Protein AF-A0A857JCC9-F1 (afdb_monomer_lite)

Organism: NCBI:txid2697032

Structure (mmCIF, N/CA/C/O backbone):
data_AF-A0A857JCC9-F1
#
_entry.id   AF-A0A857JCC9-F1
#
loop_
_atom_site.group_PDB
_atom_site.id
_atom_site.type_symbol
_atom_site.label_atom_id
_atom_site.label_alt_id
_atom_site.label_comp_id
_atom_site.label_asym_id
_atom_site.label_entity_id
_atom_site.label_seq_id
_atom_site.pdbx_PDB_ins_code
_atom_site.Cartn_x
_atom_site.Cartn_y
_atom_site.Cartn_z
_atom_site.occupancy
_atom_site.B_iso_or_equiv
_atom_site.auth_seq_id
_atom_site.auth_comp_id
_atom_site.auth_asym_id
_atom_site.auth_atom_id
_atom_site.pdbx_PDB_model_num
ATOM 1 N N . MET A 1 1 ? 14.718 -9.858 -27.134 1.00 52.06 1 MET A N 1
ATOM 2 C CA . MET A 1 1 ? 13.371 -10.388 -26.798 1.00 52.06 1 MET A CA 1
ATOM 3 C C . MET A 1 1 ? 13.008 -10.223 -25.310 1.00 52.06 1 MET A C 1
ATOM 5 O O . MET A 1 1 ? 11.830 -10.203 -24.987 1.00 52.06 1 MET A O 1
ATOM 9 N N . THR A 1 2 ? 13.981 -10.050 -24.405 1.00 58.91 2 THR A N 1
ATOM 10 C CA . THR A 1 2 ? 13.786 -9.895 -22.947 1.00 58.91 2 THR A CA 1
ATOM 11 C C . THR A 1 2 ? 13.348 -8.494 -22.491 1.00 58.91 2 THR A C 1
ATOM 13 O O . THR A 1 2 ? 12.633 -8.381 -21.498 1.00 58.91 2 THR A O 1
ATOM 16 N N . GLU A 1 3 ? 13.711 -7.430 -23.214 1.00 59.69 3 GLU A N 1
ATOM 17 C CA . GLU A 1 3 ? 13.376 -6.041 -22.839 1.00 59.69 3 GLU A CA 1
ATOM 18 C C . GLU A 1 3 ? 11.872 -5.741 -22.926 1.00 59.69 3 GLU A C 1
ATOM 20 O O . GLU A 1 3 ? 11.297 -5.197 -21.984 1.00 59.69 3 GLU A O 1
ATOM 25 N N . ASN A 1 4 ? 11.207 -6.203 -23.992 1.00 67.50 4 ASN A N 1
ATOM 26 C CA . ASN A 1 4 ? 9.754 -6.064 -24.143 1.00 67.50 4 ASN A CA 1
ATOM 27 C C . ASN A 1 4 ? 8.987 -6.822 -23.050 1.00 67.50 4 ASN A C 1
ATOM 29 O O . ASN A 1 4 ? 7.970 -6.342 -22.559 1.00 67.50 4 ASN A O 1
ATOM 33 N N . PHE A 1 5 ? 9.483 -7.987 -22.622 1.00 74.81 5 PHE A N 1
ATOM 34 C CA . PHE A 1 5 ? 8.860 -8.758 -21.545 1.00 74.81 5 PHE A CA 1
ATOM 35 C C . PHE A 1 5 ? 8.968 -8.044 -20.190 1.00 74.81 5 PHE A C 1
ATOM 37 O O . PHE A 1 5 ? 7.990 -7.972 -19.443 1.00 74.81 5 PHE A O 1
ATOM 44 N N . TYR A 1 6 ? 10.137 -7.479 -19.878 1.00 74.69 6 TYR A N 1
ATOM 45 C CA . TYR A 1 6 ? 10.358 -6.765 -18.623 1.00 74.69 6 TYR A CA 1
ATOM 46 C C . TYR A 1 6 ? 9.525 -5.480 -18.528 1.00 74.69 6 TYR A C 1
ATOM 48 O O . TYR A 1 6 ? 8.841 -5.270 -17.525 1.00 74.69 6 TYR A O 1
ATOM 56 N N . ALA A 1 7 ? 9.515 -4.665 -19.587 1.00 75.25 7 ALA A N 1
ATOM 57 C CA . ALA A 1 7 ? 8.710 -3.446 -19.644 1.00 75.25 7 ALA A CA 1
ATOM 58 C C . ALA A 1 7 ? 7.205 -3.748 -19.517 1.00 75.25 7 ALA A C 1
ATOM 60 O O . ALA A 1 7 ? 6.511 -3.106 -18.727 1.00 75.25 7 ALA A O 1
ATOM 61 N N . ASN A 1 8 ? 6.716 -4.784 -20.209 1.00 80.38 8 ASN A N 1
ATOM 62 C CA . ASN A 1 8 ? 5.323 -5.227 -20.101 1.00 80.38 8 ASN A CA 1
ATOM 63 C C . ASN A 1 8 ? 4.976 -5.726 -18.688 1.00 80.38 8 ASN A C 1
ATOM 65 O O . ASN A 1 8 ? 3.907 -5.408 -18.166 1.00 80.38 8 ASN A O 1
ATOM 69 N N . THR A 1 9 ? 5.886 -6.459 -18.040 1.00 81.69 9 THR A N 1
ATOM 70 C CA . THR A 1 9 ? 5.697 -6.936 -16.660 1.00 81.69 9 THR A CA 1
ATOM 71 C C . THR A 1 9 ? 5.622 -5.768 -15.676 1.00 81.69 9 THR A C 1
ATOM 73 O O . THR A 1 9 ? 4.710 -5.717 -14.853 1.00 81.69 9 THR A O 1
ATOM 76 N N . MET A 1 10 ? 6.528 -4.793 -15.789 1.00 80.50 10 MET A N 1
ATOM 77 C CA . MET A 1 10 ? 6.525 -3.592 -14.945 1.00 80.50 10 MET A CA 1
ATOM 78 C C . MET A 1 10 ? 5.276 -2.741 -15.138 1.00 80.50 10 MET A C 1
ATOM 80 O O . MET A 1 10 ? 4.698 -2.280 -14.158 1.00 80.50 10 MET A O 1
ATOM 84 N N . ALA A 1 11 ? 4.817 -2.570 -16.378 1.00 82.19 11 ALA A N 1
ATOM 85 C CA . ALA A 1 11 ? 3.565 -1.877 -16.654 1.00 82.19 11 ALA A CA 1
ATOM 86 C C . ALA A 1 11 ? 2.366 -2.597 -16.004 1.00 82.19 11 ALA A C 1
ATOM 88 O O . ALA A 1 11 ? 1.492 -1.951 -15.423 1.00 82.19 11 ALA A O 1
ATOM 89 N N . GLY A 1 12 ? 2.341 -3.935 -16.041 1.00 84.50 12 GLY A N 1
ATOM 90 C CA . GLY A 1 12 ? 1.328 -4.741 -15.354 1.00 84.50 12 GLY A CA 1
ATOM 91 C C . GLY A 1 12 ? 1.368 -4.590 -13.829 1.00 84.50 12 GLY A C 1
ATOM 92 O O . GLY A 1 12 ? 0.335 -4.385 -13.185 1.00 84.50 12 GLY A O 1
ATOM 93 N N . TRP A 1 13 ? 2.560 -4.626 -13.237 1.00 87.56 13 TRP A N 1
ATOM 94 C CA . TRP A 1 13 ? 2.745 -4.417 -11.799 1.00 87.56 13 TRP A CA 1
ATOM 95 C C . TRP A 1 13 ? 2.420 -2.980 -11.377 1.00 87.56 13 TRP A C 1
ATOM 97 O O . TRP A 1 13 ? 1.874 -2.785 -10.297 1.00 87.56 13 TRP A O 1
ATOM 107 N N . ALA A 1 14 ? 2.661 -1.978 -12.227 1.00 86.75 14 ALA A N 1
ATOM 108 C CA . ALA A 1 14 ? 2.332 -0.581 -11.937 1.00 86.75 14 ALA A CA 1
ATOM 109 C C . ALA A 1 14 ? 0.814 -0.357 -11.870 1.00 86.75 14 ALA A C 1
ATOM 111 O O . ALA A 1 14 ? 0.328 0.292 -10.942 1.00 86.75 14 ALA A O 1
ATOM 112 N N . LYS A 1 15 ? 0.053 -0.970 -12.789 1.00 88.44 15 LYS A N 1
ATOM 113 C CA . LYS A 1 15 ? -1.420 -1.004 -12.719 1.00 88.44 15 LYS A CA 1
ATOM 114 C C . LYS A 1 15 ? -1.909 -1.707 -11.452 1.00 88.44 15 LYS A C 1
ATOM 116 O O . LYS A 1 15 ? -2.829 -1.234 -10.791 1.00 88.44 15 LYS A O 1
ATOM 121 N N . SER A 1 16 ? -1.265 -2.814 -11.086 1.00 89.44 16 SER A N 1
ATOM 122 C CA . SER A 1 16 ? -1.586 -3.550 -9.856 1.00 89.44 16 SER A CA 1
ATOM 123 C C . SER A 1 16 ? -1.296 -2.712 -8.605 1.00 89.44 16 SER A C 1
ATOM 125 O O . SER A 1 16 ? -2.098 -2.698 -7.675 1.00 89.44 16 SER A O 1
ATOM 127 N N . ALA A 1 17 ? -0.201 -1.949 -8.604 1.00 90.44 17 ALA A N 1
ATOM 128 C CA . ALA A 1 17 ? 0.133 -1.014 -7.536 1.00 90.44 17 ALA A CA 1
ATOM 129 C C . ALA A 1 17 ? -0.892 0.125 -7.420 1.00 90.44 17 ALA A C 1
ATOM 131 O O . ALA A 1 17 ? -1.270 0.504 -6.314 1.00 90.44 17 ALA A O 1
ATOM 132 N N . GLU A 1 18 ? -1.413 0.626 -8.545 1.00 91.19 18 GLU A N 1
ATOM 133 C CA . GLU A 1 18 ? -2.504 1.609 -8.546 1.00 91.19 18 GLU A CA 1
ATOM 134 C C . GLU A 1 18 ? -3.775 1.062 -7.897 1.00 91.19 18 GLU A C 1
ATOM 136 O O . GLU A 1 18 ? -4.362 1.706 -7.025 1.00 91.19 18 GLU A O 1
ATOM 141 N N . ALA A 1 19 ? -4.180 -0.148 -8.288 1.00 91.38 19 ALA A N 1
ATOM 142 C CA . ALA A 1 19 ? -5.324 -0.821 -7.690 1.00 91.38 19 ALA A CA 1
ATOM 143 C C . ALA A 1 19 ? -5.108 -1.055 -6.186 1.00 91.38 19 ALA A C 1
ATOM 145 O O . ALA A 1 19 ? -6.010 -0.792 -5.391 1.00 91.38 19 ALA A O 1
ATOM 146 N N . CYS A 1 20 ? -3.898 -1.463 -5.787 1.00 91.56 20 CYS A N 1
ATOM 147 C CA . CYS A 1 20 ? -3.529 -1.647 -4.387 1.00 91.56 20 CYS A CA 1
ATOM 148 C C . CYS A 1 20 ? -3.637 -0.341 -3.591 1.00 91.56 20 CYS A C 1
ATOM 150 O O . CYS A 1 20 ? -4.204 -0.346 -2.506 1.00 91.56 20 CYS A O 1
ATOM 152 N N . ALA A 1 21 ? -3.162 0.790 -4.125 1.00 91.25 21 ALA A N 1
ATOM 153 C CA . ALA A 1 21 ? -3.272 2.088 -3.455 1.00 91.25 21 ALA A CA 1
ATOM 154 C C . ALA A 1 21 ? -4.734 2.520 -3.255 1.00 91.25 21 ALA A C 1
ATOM 156 O O . ALA A 1 21 ? -5.105 2.966 -2.167 1.00 91.25 21 ALA A O 1
ATOM 157 N N . LYS A 1 22 ? -5.583 2.346 -4.280 1.00 92.38 22 LYS A N 1
ATOM 158 C CA . LYS A 1 22 ? -7.021 2.661 -4.198 1.00 92.38 22 LYS A CA 1
ATOM 159 C C . LYS A 1 22 ? -7.718 1.795 -3.150 1.00 92.38 22 LYS A C 1
ATOM 161 O O . LYS A 1 22 ? -8.452 2.313 -2.312 1.00 92.38 22 LYS A O 1
ATOM 166 N N . LEU A 1 23 ? -7.447 0.491 -3.171 1.00 91.94 23 LEU A N 1
ATOM 167 C CA . LEU A 1 23 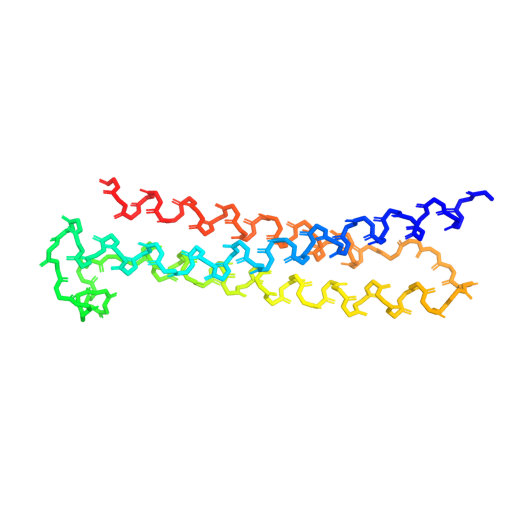? -8.012 -0.465 -2.225 1.00 91.94 23 LEU A CA 1
ATOM 168 C C . LEU A 1 23 ? -7.526 -0.200 -0.792 1.00 91.94 23 LEU A C 1
ATOM 170 O O . LEU A 1 23 ? -8.341 -0.164 0.123 1.00 91.94 23 LEU A O 1
ATOM 174 N N . ALA A 1 24 ? -6.228 0.041 -0.594 1.00 90.88 24 ALA A N 1
ATOM 175 C CA . ALA A 1 24 ? -5.653 0.362 0.710 1.00 90.88 24 ALA A CA 1
ATOM 176 C C . ALA A 1 24 ? -6.251 1.652 1.286 1.00 90.88 24 ALA A C 1
ATOM 178 O O . ALA A 1 24 ? -6.639 1.679 2.451 1.00 90.88 24 ALA A O 1
ATOM 179 N N . THR A 1 25 ? -6.412 2.688 0.456 1.00 91.56 25 THR A N 1
ATOM 180 C CA . THR A 1 25 ? -7.064 3.949 0.850 1.00 91.56 25 THR A CA 1
ATOM 181 C C . THR A 1 25 ? -8.509 3.719 1.285 1.00 91.56 25 THR A C 1
ATOM 183 O O . THR A 1 25 ? -8.928 4.221 2.324 1.00 91.56 25 THR A O 1
ATOM 186 N N . ALA A 1 26 ? -9.271 2.920 0.534 1.00 90.00 26 ALA A N 1
ATOM 187 C CA . ALA A 1 26 ? -10.633 2.562 0.923 1.00 90.00 26 ALA A CA 1
ATOM 188 C C . ALA A 1 26 ? -10.660 1.749 2.233 1.00 90.00 26 ALA A C 1
ATOM 190 O O . ALA A 1 26 ? -11.484 2.000 3.113 1.00 90.00 26 ALA A O 1
ATOM 191 N N . ALA A 1 27 ? -9.719 0.818 2.402 1.00 89.12 27 ALA A N 1
ATOM 192 C CA . ALA A 1 27 ? -9.613 -0.033 3.583 1.00 89.12 27 ALA A CA 1
ATOM 193 C C . ALA A 1 27 ? -9.254 0.742 4.863 1.00 89.12 27 ALA A C 1
ATOM 195 O O . ALA A 1 27 ? -9.597 0.289 5.954 1.00 89.12 27 ALA A O 1
ATOM 196 N N . MET A 1 28 ? -8.637 1.927 4.766 1.00 88.00 28 MET A N 1
ATOM 197 C CA . MET A 1 28 ? -8.349 2.768 5.938 1.00 88.00 28 MET A CA 1
ATOM 198 C C . MET A 1 28 ? -9.609 3.169 6.715 1.00 88.00 28 MET A C 1
ATOM 200 O O . MET A 1 28 ? -9.536 3.400 7.924 1.00 88.00 28 MET A O 1
ATOM 204 N N . PHE A 1 29 ? -10.768 3.214 6.055 1.00 85.69 29 PHE A N 1
ATOM 205 C CA . PHE A 1 29 ? -12.034 3.540 6.705 1.00 85.69 29 PHE A CA 1
ATOM 206 C C . PHE A 1 29 ? -12.649 2.356 7.464 1.00 85.69 29 PHE A C 1
ATOM 208 O O . PHE A 1 29 ? -13.452 2.578 8.368 1.00 85.69 29 PHE A O 1
ATOM 215 N N . LEU A 1 30 ? -12.261 1.109 7.167 1.00 84.75 30 LEU A N 1
ATOM 216 C CA . LEU A 1 30 ? -12.836 -0.089 7.799 1.00 84.75 30 LEU A CA 1
ATOM 217 C C . LEU A 1 30 ? -12.695 -0.087 9.335 1.00 84.75 30 LEU A C 1
ATOM 219 O O . LEU A 1 30 ? -13.708 -0.278 10.010 1.00 84.75 30 LEU A O 1
ATOM 223 N N . PRO A 1 31 ? -11.509 0.194 9.922 1.00 81.94 31 PRO A N 1
ATOM 224 C CA . PRO A 1 31 ? -11.365 0.418 11.362 1.00 81.94 31 PRO A CA 1
ATOM 225 C C . PRO A 1 31 ? -12.361 1.420 11.949 1.00 81.94 31 PRO A C 1
ATOM 227 O O . PRO A 1 31 ? -12.921 1.180 13.017 1.00 81.94 31 PRO A O 1
ATOM 230 N N . VAL A 1 32 ? -12.585 2.538 11.254 1.00 81.94 32 VAL A N 1
ATOM 231 C CA . VAL A 1 32 ? -13.452 3.626 11.721 1.00 81.94 32 VAL A CA 1
ATOM 232 C C . VAL A 1 32 ? -14.910 3.181 11.746 1.00 81.94 32 VAL A C 1
ATOM 234 O O . VAL A 1 32 ? -15.572 3.334 12.773 1.00 81.94 32 VAL A O 1
ATOM 237 N N . PHE A 1 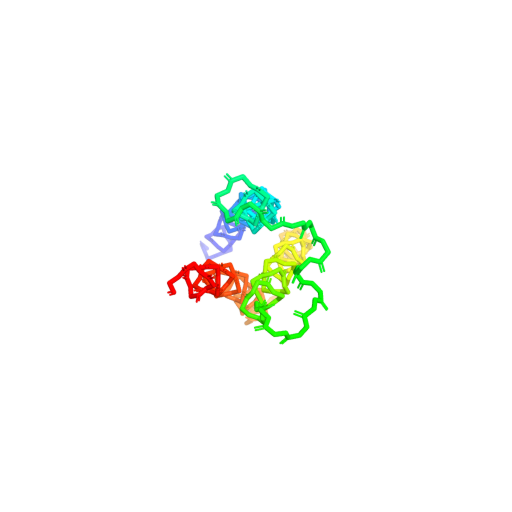33 ? -15.379 2.589 10.646 1.00 83.00 33 PHE A N 1
ATOM 238 C CA . PHE A 1 33 ? -16.728 2.033 10.541 1.00 83.00 33 PHE A CA 1
ATOM 239 C C . PHE A 1 33 ? -16.971 0.957 11.600 1.00 83.00 33 PHE A C 1
ATOM 241 O O . PHE A 1 33 ? -17.966 1.013 12.317 1.00 83.00 33 PHE A O 1
ATOM 248 N N . TYR A 1 34 ? -16.030 0.025 11.779 1.00 82.94 34 TYR A N 1
ATOM 249 C CA . TYR A 1 34 ? -16.154 -1.010 12.804 1.00 82.94 34 TYR A CA 1
ATOM 250 C C . TYR A 1 34 ? -16.266 -0.414 14.214 1.00 82.94 34 TYR A C 1
ATOM 252 O O . TYR A 1 34 ? -17.129 -0.807 14.998 1.00 82.94 34 TYR A O 1
ATOM 260 N N . MET A 1 35 ? -15.416 0.562 14.546 1.00 78.94 35 MET A N 1
ATOM 261 C CA . MET A 1 35 ? -15.418 1.151 15.884 1.00 78.94 35 MET A CA 1
ATOM 262 C C . MET A 1 35 ? -16.721 1.885 16.201 1.00 78.94 35 MET A C 1
ATOM 264 O O . MET A 1 35 ? -17.292 1.670 17.274 1.00 78.94 35 MET A O 1
ATOM 268 N N . LYS A 1 36 ? -17.189 2.705 15.258 1.00 79.25 36 LYS A N 1
ATOM 269 C CA . LYS A 1 36 ? -18.368 3.550 15.429 1.00 79.25 36 LYS A CA 1
ATOM 270 C C . LYS A 1 36 ? -19.671 2.756 15.342 1.00 79.25 36 LYS A C 1
ATOM 272 O O . LYS A 1 36 ? -20.498 2.863 16.242 1.00 79.25 36 LYS A O 1
ATOM 277 N N . ASP A 1 37 ? -19.840 1.973 14.281 1.00 79.69 37 ASP A N 1
ATOM 278 C CA . ASP A 1 37 ? -21.149 1.426 13.912 1.00 79.69 37 ASP A CA 1
ATOM 279 C C . ASP A 1 37 ? -21.355 -0.009 14.413 1.00 79.69 37 ASP A C 1
ATOM 281 O O . ASP A 1 37 ? -22.489 -0.404 14.666 1.00 79.69 37 ASP A O 1
ATOM 285 N N . VAL A 1 38 ? -20.278 -0.785 14.603 1.00 80.00 38 VAL A N 1
ATOM 286 C CA . VAL A 1 38 ? -20.374 -2.168 15.110 1.00 80.00 38 VAL A CA 1
ATOM 287 C C . VAL A 1 38 ? -20.131 -2.226 16.614 1.00 80.00 38 VAL A C 1
ATOM 289 O O . VAL A 1 38 ? -20.934 -2.800 17.342 1.00 80.00 38 VAL A O 1
ATOM 292 N N . SER A 1 39 ? -19.042 -1.623 17.104 1.00 75.81 39 SER A N 1
ATOM 293 C CA . SER A 1 39 ? -18.718 -1.675 18.538 1.00 75.81 39 SER A CA 1
ATOM 294 C C . SER A 1 39 ? -19.354 -0.563 19.379 1.00 75.81 39 SER A C 1
ATOM 296 O O . SER A 1 39 ? -19.210 -0.587 20.597 1.00 75.81 39 SER A O 1
ATOM 298 N N . GLY A 1 40 ? -20.023 0.420 18.759 1.00 72.62 40 GLY A N 1
ATOM 299 C CA . GLY A 1 40 ? -20.668 1.539 19.464 1.00 72.62 40 GLY A CA 1
ATOM 300 C C . GLY A 1 40 ? -19.702 2.417 20.270 1.00 72.62 40 GLY A C 1
ATOM 301 O O . GLY A 1 40 ? -20.124 3.164 21.153 1.00 72.62 40 GLY A O 1
ATOM 302 N N . LEU A 1 41 ? -18.397 2.314 20.003 1.00 73.19 41 LEU A N 1
ATOM 303 C CA . LEU A 1 41 ? -17.372 3.033 20.743 1.00 73.19 41 LEU A CA 1
ATOM 304 C C . LEU A 1 41 ? -17.207 4.443 20.164 1.00 73.19 41 LEU A C 1
ATOM 306 O O . LEU A 1 41 ? -17.198 4.613 18.939 1.00 73.19 41 LEU A O 1
ATOM 310 N N . PRO A 1 42 ? -17.012 5.470 21.013 1.00 69.19 42 PRO A N 1
ATOM 311 C CA . PRO A 1 42 ? -16.671 6.795 20.521 1.00 69.19 42 PRO A CA 1
ATOM 312 C C . PRO A 1 42 ? -15.362 6.717 19.729 1.00 69.19 42 PRO A C 1
ATOM 314 O O . PRO A 1 42 ? -14.449 5.987 20.108 1.00 69.19 42 PRO A O 1
ATOM 317 N N . LEU A 1 43 ? -15.236 7.509 18.660 1.00 63.09 43 LEU A N 1
ATOM 318 C CA . LEU A 1 43 ? -14.061 7.524 17.768 1.00 63.09 43 LEU A CA 1
ATOM 319 C C . LEU A 1 43 ? -12.723 7.649 18.531 1.00 63.09 43 LEU A C 1
ATOM 321 O O . LEU A 1 43 ? -11.695 7.115 18.129 1.00 63.09 43 LEU A O 1
ATOM 325 N N . GLN A 1 44 ? -12.768 8.341 19.670 1.00 65.44 44 GLN A N 1
ATOM 326 C CA . GLN A 1 44 ? -11.651 8.600 20.578 1.00 65.44 44 GLN A CA 1
ATOM 327 C C . GLN A 1 44 ? -11.165 7.340 21.320 1.00 65.44 44 GLN A C 1
ATOM 329 O O . GLN A 1 44 ? -10.043 7.318 21.820 1.00 65.44 44 GLN A O 1
ATOM 334 N N . ALA A 1 45 ? -11.976 6.279 21.382 1.00 60.03 45 ALA A N 1
ATOM 335 C CA . ALA A 1 45 ? -11.612 5.003 21.994 1.00 60.03 45 ALA A CA 1
ATOM 336 C C . ALA A 1 45 ? -10.494 4.280 21.229 1.00 60.03 45 ALA A C 1
ATOM 338 O O . ALA A 1 45 ? -9.767 3.504 21.833 1.00 60.03 45 ALA A O 1
ATOM 339 N N . ALA A 1 46 ? -10.304 4.580 19.938 1.00 55.03 46 ALA A N 1
ATOM 340 C CA . ALA A 1 46 ? -9.189 4.071 19.135 1.00 55.03 46 ALA A CA 1
ATOM 341 C C . ALA A 1 46 ? -7.806 4.522 19.645 1.00 55.03 46 ALA A C 1
ATOM 343 O O . ALA A 1 46 ? -6.795 3.905 19.321 1.00 55.03 46 ALA A O 1
ATOM 344 N N . LEU A 1 47 ? -7.767 5.629 20.397 1.00 54.91 47 LEU A N 1
ATOM 345 C CA . LEU A 1 47 ? -6.553 6.275 20.903 1.00 54.91 47 LEU A CA 1
ATOM 346 C C . LEU A 1 47 ? -6.342 6.048 22.410 1.00 54.91 47 LEU A C 1
ATOM 348 O O . LEU A 1 47 ? -5.306 6.440 22.943 1.00 54.91 47 LEU A O 1
ATOM 352 N N . LYS A 1 48 ? -7.302 5.427 23.113 1.00 54.56 48 LYS A N 1
ATOM 353 C CA . LYS A 1 48 ? -7.156 5.062 24.529 1.00 54.56 48 LYS A CA 1
ATOM 354 C C . LYS A 1 48 ? -6.541 3.666 24.621 1.00 54.56 48 LYS A C 1
ATOM 356 O O . LYS A 1 48 ? -7.135 2.698 24.164 1.00 5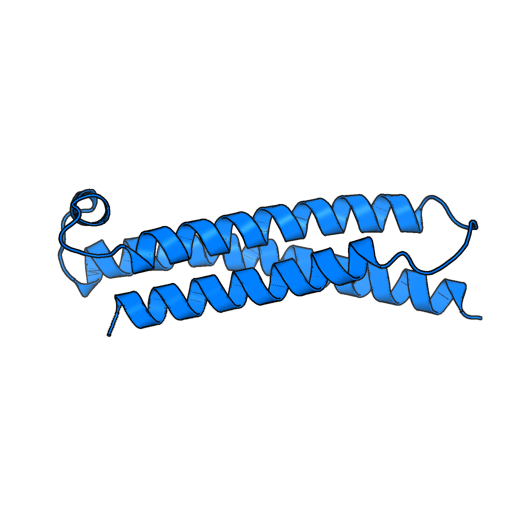4.56 48 LYS A O 1
ATOM 361 N N . GLY A 1 49 ? -5.357 3.585 25.230 1.00 51.72 49 GLY A N 1
ATOM 362 C CA . GLY A 1 49 ? -4.452 2.425 25.200 1.00 51.72 49 GLY A CA 1
ATOM 363 C C . GLY A 1 49 ? -4.991 1.073 25.690 1.00 51.72 49 GLY A C 1
ATOM 364 O O . GLY A 1 49 ? -4.306 0.076 25.496 1.00 51.72 49 GLY A O 1
ATOM 365 N N . ASP A 1 50 ? -6.194 1.008 26.262 1.00 54.94 50 ASP A N 1
ATOM 366 C CA . ASP A 1 50 ? -6.816 -0.246 26.721 1.00 54.94 50 ASP A CA 1
ATOM 367 C C . ASP A 1 50 ? -7.446 -1.074 25.597 1.00 54.94 50 ASP A C 1
ATOM 369 O O . ASP A 1 50 ? -7.672 -2.278 25.729 1.00 54.94 50 ASP A O 1
ATOM 373 N N . HIS A 1 51 ? -7.708 -0.455 24.450 1.00 53.56 51 HIS A N 1
ATOM 374 C CA . HIS A 1 51 ? -8.287 -1.130 23.309 1.00 53.56 51 HIS A CA 1
ATOM 375 C C . HIS A 1 51 ? -7.497 -0.719 22.065 1.00 53.56 51 HIS A C 1
ATOM 377 O O . HIS A 1 51 ? -7.368 0.462 21.769 1.00 53.56 51 HIS A O 1
ATOM 383 N N . LYS A 1 52 ? -7.032 -1.712 21.290 1.00 62.88 52 LYS A N 1
ATOM 384 C CA . LYS A 1 52 ? -6.873 -1.592 19.825 1.00 62.88 52 LYS A CA 1
ATOM 385 C C . LYS A 1 52 ? -5.521 -1.141 19.243 1.00 62.88 52 LYS A C 1
ATOM 387 O O . LYS A 1 52 ? -5.492 -0.612 18.132 1.00 62.88 52 LYS A O 1
ATOM 392 N N . GLY A 1 53 ? -4.392 -1.534 19.845 1.00 73.06 53 GLY A N 1
ATOM 393 C CA . GLY A 1 53 ? -3.075 -1.490 19.172 1.00 73.06 53 GLY A CA 1
ATOM 394 C C . GLY A 1 53 ? -3.074 -2.144 17.775 1.00 73.06 53 GLY A C 1
ATOM 395 O O . GLY A 1 53 ? -2.462 -1.626 16.844 1.00 73.06 53 GLY A O 1
ATOM 396 N N . SER A 1 54 ? -3.873 -3.200 17.581 1.00 82.19 54 SER A N 1
ATOM 397 C CA . SER A 1 54 ? -4.087 -3.841 16.277 1.00 82.19 54 SER A CA 1
ATOM 398 C C . SER A 1 54 ? -4.645 -2.889 15.208 1.00 82.19 54 SER A C 1
ATOM 400 O O . SER A 1 54 ? -4.243 -2.974 14.055 1.00 82.19 54 SER A O 1
ATOM 402 N N . PHE A 1 55 ? -5.524 -1.940 15.545 1.00 83.00 55 PHE A N 1
ATOM 403 C CA . PHE A 1 55 ? -6.080 -1.011 14.551 1.00 83.00 55 PHE A CA 1
ATOM 404 C C . PHE A 1 55 ? -5.084 0.086 14.162 1.00 83.00 55 PHE A C 1
ATOM 406 O O . PHE A 1 55 ? -5.027 0.473 12.996 1.00 83.00 55 PHE A O 1
ATOM 413 N N . ILE A 1 56 ? -4.236 0.518 15.100 1.00 85.69 56 ILE A N 1
ATOM 414 C CA . ILE A 1 56 ? -3.106 1.408 14.801 1.00 85.69 56 ILE A CA 1
ATOM 415 C C . ILE A 1 56 ? -2.111 0.691 13.878 1.00 85.69 56 ILE A C 1
ATOM 417 O O . ILE A 1 56 ? -1.709 1.251 12.858 1.00 85.69 56 ILE A O 1
ATOM 421 N N . CYS A 1 57 ? -1.765 -0.567 14.176 1.00 88.44 57 CYS A N 1
ATOM 422 C CA . CYS A 1 57 ? -0.921 -1.391 13.306 1.00 88.44 57 CYS A CA 1
ATOM 423 C C . CYS A 1 57 ? -1.555 -1.621 11.925 1.00 88.44 57 CYS A C 1
ATOM 425 O O . CYS A 1 57 ? -0.846 -1.587 10.920 1.00 88.44 57 CYS A O 1
ATOM 427 N N . CYS A 1 58 ? -2.879 -1.801 11.860 1.00 89.94 58 CYS A N 1
ATOM 428 C CA . CYS A 1 58 ? -3.628 -1.879 10.608 1.00 89.94 58 CYS A CA 1
ATOM 429 C C . CYS A 1 58 ? -3.436 -0.610 9.769 1.00 89.94 58 CYS A C 1
ATOM 431 O O . CYS A 1 58 ? -2.969 -0.695 8.634 1.00 89.94 58 CYS A O 1
ATOM 433 N N . TRP A 1 59 ? -3.714 0.569 10.333 1.00 90.00 59 TRP A N 1
ATOM 434 C CA . TRP A 1 59 ? -3.527 1.833 9.621 1.00 90.00 59 TRP A CA 1
ATOM 435 C C . TRP A 1 59 ? -2.081 2.060 9.194 1.00 90.00 59 TRP A C 1
ATOM 437 O O . TRP A 1 59 ? -1.849 2.432 8.048 1.00 90.00 59 TRP A O 1
ATOM 447 N N . ALA A 1 60 ? -1.108 1.798 10.069 1.00 91.94 60 ALA A N 1
ATOM 448 C CA . ALA A 1 60 ? 0.306 1.951 9.739 1.00 91.94 60 ALA A CA 1
ATOM 449 C C . ALA A 1 60 ? 0.715 1.061 8.553 1.00 91.94 60 ALA A C 1
ATOM 451 O O . ALA A 1 60 ? 1.383 1.527 7.630 1.00 91.94 60 ALA A O 1
ATOM 452 N N . ALA A 1 61 ? 0.273 -0.199 8.539 1.00 92.75 61 ALA A N 1
ATOM 453 C CA . ALA A 1 61 ? 0.549 -1.128 7.450 1.00 92.75 61 ALA A CA 1
ATOM 454 C C . ALA A 1 61 ? -0.153 -0.723 6.138 1.00 92.75 61 ALA A C 1
ATOM 456 O O . ALA A 1 61 ? 0.460 -0.790 5.073 1.00 92.75 61 ALA A O 1
ATOM 457 N N . LEU A 1 62 ? -1.396 -0.233 6.201 1.00 91.81 62 LEU A N 1
ATOM 458 C CA . LEU A 1 62 ? -2.121 0.274 5.028 1.00 91.81 62 LEU A CA 1
ATOM 459 C C . LEU A 1 62 ? -1.479 1.547 4.452 1.00 91.81 62 LEU A C 1
ATOM 461 O O . LEU A 1 62 ? -1.307 1.647 3.240 1.00 91.81 62 LEU A O 1
ATOM 465 N N . ILE A 1 63 ? -1.052 2.489 5.300 1.00 93.56 63 ILE A N 1
ATOM 466 C CA . ILE A 1 63 ? -0.320 3.696 4.878 1.00 93.56 63 ILE A CA 1
ATOM 467 C C . ILE A 1 63 ? 1.008 3.311 4.220 1.00 93.56 63 ILE A C 1
ATOM 469 O O . ILE A 1 63 ? 1.354 3.841 3.162 1.00 93.56 63 ILE A O 1
ATOM 473 N N . LEU A 1 64 ? 1.736 2.359 4.811 1.00 93.00 64 LEU A N 1
ATOM 474 C CA . LEU A 1 64 ? 2.972 1.841 4.233 1.00 93.00 64 LEU A CA 1
ATOM 475 C C . LEU A 1 64 ? 2.722 1.198 2.861 1.00 93.00 64 LEU A C 1
ATOM 477 O O . LEU A 1 64 ? 3.489 1.444 1.932 1.00 93.00 64 LEU A O 1
ATOM 481 N N . SER A 1 65 ? 1.631 0.442 2.703 1.00 92.44 65 SER A N 1
ATOM 482 C CA . SER A 1 65 ? 1.231 -0.118 1.408 1.00 92.44 65 SER A CA 1
ATOM 483 C C . SER A 1 65 ? 0.980 0.973 0.370 1.00 92.44 65 SER A C 1
ATOM 485 O O . SER A 1 65 ? 1.489 0.856 -0.740 1.00 92.44 6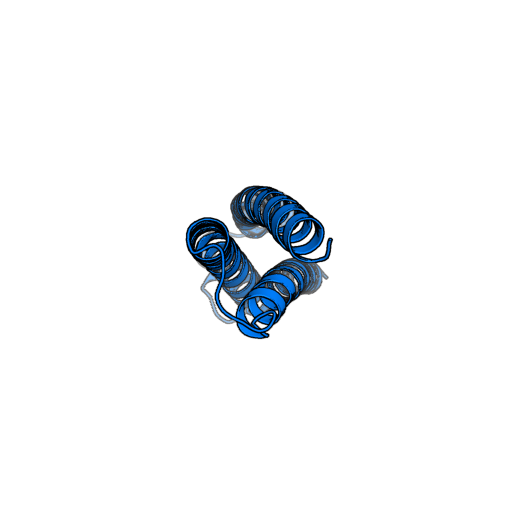5 SER A O 1
ATOM 487 N N . ILE A 1 66 ? 0.265 2.046 0.722 1.00 92.81 66 ILE A N 1
ATOM 488 C CA . ILE A 1 66 ? -0.003 3.179 -0.180 1.00 92.81 66 ILE A CA 1
ATOM 489 C C . ILE A 1 66 ? 1.307 3.854 -0.605 1.00 92.81 66 ILE A C 1
ATOM 491 O O . ILE A 1 66 ? 1.532 4.094 -1.794 1.00 92.81 66 ILE A O 1
ATOM 495 N N . ALA A 1 67 ? 2.203 4.121 0.348 1.00 92.50 67 ALA A N 1
ATOM 496 C CA . ALA A 1 67 ? 3.503 4.722 0.065 1.00 92.50 67 ALA A CA 1
ATOM 497 C C . ALA A 1 67 ? 4.352 3.834 -0.863 1.00 92.50 67 ALA A C 1
ATOM 499 O O . ALA A 1 67 ? 4.948 4.321 -1.829 1.00 92.50 67 ALA A O 1
ATOM 500 N N . LEU A 1 68 ? 4.370 2.520 -0.622 1.00 91.50 68 LEU A N 1
ATOM 501 C CA . LEU A 1 68 ? 5.072 1.558 -1.472 1.00 91.50 68 LEU A CA 1
ATOM 502 C C . LEU A 1 68 ? 4.449 1.457 -2.871 1.00 91.50 68 LEU A C 1
ATOM 504 O O . LEU A 1 68 ? 5.185 1.398 -3.854 1.00 91.50 68 LEU A O 1
ATOM 508 N N . SER A 1 69 ? 3.122 1.531 -2.991 1.00 91.06 69 SER A N 1
ATOM 509 C CA . SER A 1 69 ? 2.438 1.579 -4.287 1.00 91.06 69 SER A CA 1
ATOM 510 C C . SER A 1 69 ? 2.859 2.791 -5.118 1.00 91.06 69 SER A C 1
ATOM 512 O O . SER A 1 69 ? 3.232 2.646 -6.283 1.00 91.06 69 SER A O 1
ATOM 514 N N . HIS A 1 70 ? 2.831 3.992 -4.533 1.00 90.31 70 HIS A N 1
ATOM 515 C CA . HIS A 1 70 ? 3.192 5.220 -5.248 1.00 90.31 70 HIS A CA 1
ATOM 516 C C . HIS A 1 70 ? 4.678 5.265 -5.609 1.00 90.31 70 HIS A C 1
ATOM 518 O O . HIS A 1 70 ? 5.040 5.617 -6.732 1.00 90.31 70 HIS A O 1
ATOM 524 N N . THR A 1 71 ? 5.552 4.855 -4.689 1.00 89.12 71 THR A N 1
ATOM 525 C CA . THR A 1 71 ? 6.995 4.787 -4.966 1.00 89.12 71 THR A CA 1
ATOM 526 C C . THR A 1 71 ? 7.324 3.742 -6.031 1.00 89.12 71 THR A C 1
ATOM 528 O O . THR A 1 71 ? 8.171 4.010 -6.888 1.00 89.12 71 THR A O 1
ATOM 531 N N . TYR A 1 72 ? 6.623 2.602 -6.060 1.00 88.56 72 TYR A N 1
ATOM 532 C CA . TYR A 1 72 ? 6.750 1.621 -7.136 1.00 88.56 72 TYR A CA 1
ATOM 533 C C . TYR A 1 72 ? 6.316 2.200 -8.488 1.00 88.56 72 TYR A C 1
ATOM 535 O O . TYR A 1 72 ? 7.044 2.044 -9.463 1.00 88.56 72 TYR A O 1
ATOM 543 N N . GLN A 1 73 ? 5.188 2.917 -8.565 1.00 86.00 73 GLN A N 1
ATOM 544 C CA . GLN A 1 73 ? 4.741 3.552 -9.814 1.00 86.00 73 GLN A CA 1
ATOM 545 C C . GLN A 1 73 ? 5.770 4.541 -10.368 1.00 86.00 73 GLN A C 1
ATOM 547 O O . GLN A 1 73 ? 6.106 4.481 -11.549 1.00 86.00 73 GLN A O 1
ATOM 552 N N . ILE A 1 74 ? 6.312 5.415 -9.515 1.00 84.50 74 ILE A N 1
ATOM 553 C CA . ILE A 1 74 ? 7.347 6.384 -9.907 1.00 84.50 74 ILE A CA 1
ATOM 554 C C . ILE A 1 74 ? 8.601 5.649 -10.400 1.00 84.50 74 ILE A C 1
ATOM 556 O O . ILE A 1 74 ? 9.174 6.001 -11.432 1.00 84.50 74 ILE A O 1
ATOM 560 N N . THR A 1 75 ? 9.008 4.600 -9.682 1.00 82.75 75 THR A N 1
ATOM 561 C CA . THR A 1 75 ? 10.186 3.791 -10.021 1.00 82.75 75 THR A CA 1
ATOM 562 C C . THR A 1 75 ? 9.987 3.048 -11.345 1.00 82.75 75 THR A C 1
ATOM 564 O O . THR A 1 75 ? 10.879 3.062 -12.191 1.00 82.75 75 THR A O 1
ATOM 567 N N . ALA A 1 76 ? 8.809 2.459 -11.567 1.00 81.44 76 ALA A N 1
ATOM 568 C CA . ALA A 1 76 ? 8.453 1.761 -12.797 1.00 81.44 76 ALA A CA 1
ATOM 569 C C . ALA A 1 76 ? 8.413 2.715 -13.999 1.00 81.44 76 ALA A C 1
ATOM 571 O O . ALA A 1 76 ? 9.015 2.412 -15.025 1.00 81.44 76 ALA A O 1
ATOM 572 N N . LEU A 1 77 ? 7.788 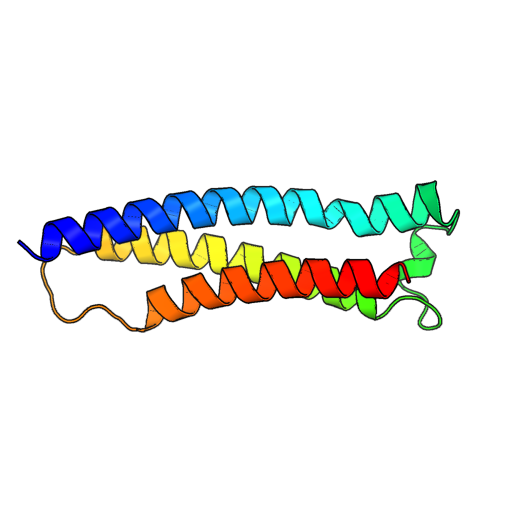3.892 -13.867 1.00 80.31 77 LEU A N 1
ATOM 573 C CA . LEU A 1 77 ? 7.759 4.909 -14.926 1.00 80.31 77 LEU A CA 1
ATOM 574 C C . LEU A 1 77 ? 9.170 5.363 -15.311 1.00 80.31 77 LEU A C 1
ATOM 576 O O . LEU A 1 77 ? 9.498 5.411 -16.495 1.00 80.31 77 LEU A O 1
ATOM 580 N N . LYS A 1 78 ? 10.025 5.624 -14.314 1.00 79.88 78 LYS A N 1
ATOM 581 C CA . LYS A 1 78 ? 11.413 6.044 -14.535 1.00 79.88 78 LYS A CA 1
ATOM 582 C C . LYS A 1 78 ? 12.255 4.950 -15.198 1.00 79.88 78 LYS A C 1
ATOM 584 O O . LYS A 1 78 ? 13.063 5.258 -16.069 1.00 79.88 78 LYS A O 1
ATOM 589 N N . LEU A 1 79 ? 12.069 3.686 -14.811 1.00 76.62 79 LEU A N 1
ATOM 590 C CA . LEU A 1 79 ? 12.779 2.537 -15.389 1.00 76.62 79 LEU A CA 1
ATOM 591 C C . LEU A 1 79 ? 12.328 2.225 -16.820 1.00 76.62 79 LEU A C 1
ATOM 593 O O . LEU A 1 79 ? 13.157 1.894 -17.660 1.00 76.62 79 LEU A O 1
ATOM 597 N N . ILE A 1 80 ? 11.031 2.353 -17.112 1.00 75.38 80 ILE A N 1
ATOM 598 C CA . ILE A 1 80 ? 10.491 2.170 -18.466 1.00 75.38 80 ILE A CA 1
ATOM 599 C C . ILE A 1 80 ? 10.988 3.288 -19.395 1.00 75.38 80 ILE A C 1
ATOM 601 O O . ILE A 1 80 ? 11.288 3.020 -20.558 1.00 75.38 80 ILE A O 1
ATOM 605 N N . SER A 1 81 ? 11.121 4.525 -18.896 1.00 72.06 81 SER A N 1
ATOM 606 C CA . SER A 1 81 ? 11.600 5.659 -19.697 1.00 72.06 81 SER A CA 1
ATOM 607 C C . SER A 1 81 ? 13.112 5.655 -19.954 1.00 72.06 81 SER A C 1
ATOM 609 O O . SER A 1 81 ? 13.554 6.259 -20.923 1.00 72.06 81 SER A O 1
ATOM 611 N N . THR A 1 82 ? 13.921 4.999 -19.114 1.00 68.69 82 THR A N 1
ATOM 612 C CA . THR A 1 82 ? 15.397 4.947 -19.245 1.00 68.69 82 THR A CA 1
ATOM 613 C C . THR A 1 82 ? 15.894 3.746 -20.058 1.00 68.69 82 THR A C 1
ATOM 615 O O . THR A 1 82 ? 16.956 3.208 -19.761 1.00 68.69 82 THR A O 1
ATOM 618 N N . GLN A 1 83 ? 15.136 3.320 -21.080 1.00 60.03 83 GLN A N 1
ATOM 619 C CA . GLN A 1 83 ? 15.452 2.168 -21.940 1.00 60.03 83 GLN A CA 1
ATOM 620 C C . GLN A 1 83 ? 16.967 1.992 -22.181 1.00 60.03 83 GLN A C 1
ATOM 622 O O . GLN A 1 83 ? 17.591 2.834 -22.823 1.00 60.03 83 GLN A O 1
ATOM 627 N N . GLY A 1 84 ? 17.549 0.890 -21.684 1.00 53.09 84 GLY A N 1
ATOM 628 C CA . GLY A 1 84 ? 18.805 0.367 -22.239 1.00 53.09 84 GLY A CA 1
ATOM 629 C C . GLY A 1 84 ? 20.007 0.118 -21.322 1.00 53.09 84 GLY A C 1
ATOM 630 O O . GLY A 1 84 ? 21.055 -0.230 -21.856 1.00 53.09 84 GLY A O 1
ATOM 631 N N . ILE A 1 85 ? 19.947 0.234 -19.987 1.00 48.44 85 ILE A N 1
ATOM 632 C CA . ILE A 1 85 ? 21.151 -0.031 -19.162 1.00 48.44 85 ILE A CA 1
ATOM 633 C C . ILE A 1 85 ? 20.875 -1.017 -18.015 1.00 48.44 85 ILE A C 1
ATOM 635 O O . ILE A 1 85 ? 20.428 -0.638 -16.943 1.00 48.44 85 ILE A O 1
ATOM 639 N N . TYR A 1 86 ? 21.209 -2.285 -18.296 1.00 47.00 86 TYR A N 1
ATOM 640 C CA . TYR A 1 86 ? 21.638 -3.384 -17.411 1.00 47.00 86 TYR A CA 1
ATOM 641 C C . TYR A 1 86 ? 20.807 -3.805 -16.182 1.00 47.00 86 TYR A C 1
ATOM 643 O O . TYR A 1 86 ? 20.469 -3.014 -15.317 1.00 47.00 86 TY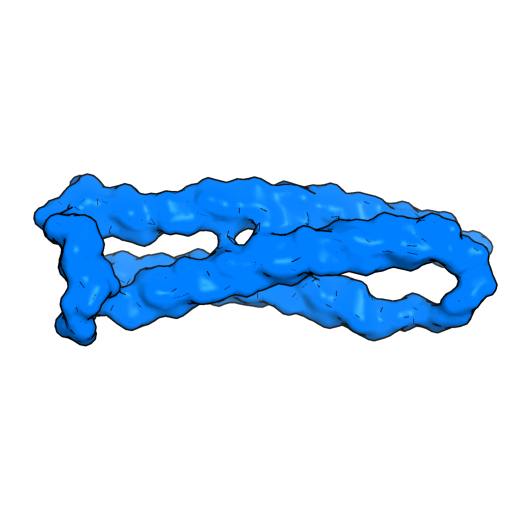R A O 1
ATOM 651 N N . ARG A 1 87 ? 20.671 -5.144 -16.065 1.00 54.44 87 ARG A N 1
ATOM 652 C CA . ARG A 1 87 ? 20.197 -5.967 -14.928 1.00 54.44 87 ARG A CA 1
ATOM 653 C C . ARG A 1 87 ? 18.882 -5.515 -14.305 1.00 54.44 87 ARG A C 1
ATOM 655 O O . ARG A 1 87 ? 18.837 -4.489 -13.652 1.00 54.44 87 ARG A O 1
ATOM 662 N N . ILE A 1 88 ? 17.863 -6.378 -14.386 1.00 59.78 88 ILE A N 1
ATOM 663 C CA . ILE A 1 88 ? 16.607 -6.258 -13.628 1.00 59.78 88 ILE A CA 1
ATOM 664 C C . ILE A 1 88 ? 16.932 -5.849 -12.179 1.00 59.78 88 ILE A C 1
ATOM 666 O O . ILE A 1 88 ? 17.456 -6.679 -11.427 1.00 59.78 88 ILE A O 1
ATOM 670 N N . PRO A 1 89 ? 16.688 -4.590 -11.777 1.00 61.66 89 PRO A N 1
ATOM 671 C CA . PRO A 1 89 ? 17.015 -4.160 -10.433 1.00 61.66 89 PRO A CA 1
ATOM 672 C C . PRO A 1 89 ? 16.150 -4.942 -9.438 1.00 61.66 89 PRO A C 1
ATOM 674 O O . PRO A 1 89 ? 14.936 -5.069 -9.599 1.00 61.66 89 PRO A O 1
ATOM 677 N N . LEU A 1 90 ? 16.778 -5.479 -8.389 1.00 60.06 90 LEU A N 1
ATOM 678 C CA . LEU A 1 90 ? 16.078 -6.157 -7.288 1.00 60.06 90 LEU A CA 1
ATOM 679 C C . LEU A 1 90 ? 15.107 -5.213 -6.559 1.00 60.06 90 LEU A C 1
ATOM 681 O O . LEU A 1 90 ? 14.075 -5.658 -6.063 1.00 60.06 90 LEU A O 1
ATOM 685 N N . LEU A 1 91 ? 15.421 -3.914 -6.543 1.00 67.56 91 LEU A N 1
ATOM 686 C CA . LEU A 1 91 ? 14.710 -2.871 -5.803 1.00 67.56 91 LEU A CA 1
ATOM 687 C C . LEU A 1 91 ? 13.208 -2.747 -6.152 1.00 67.56 91 LEU A C 1
ATOM 689 O O . LEU A 1 91 ? 12.385 -2.795 -5.243 1.00 67.56 91 LEU A O 1
ATOM 693 N N . PRO A 1 92 ? 12.783 -2.642 -7.423 1.00 75.12 92 PRO A N 1
ATOM 694 C CA . PRO A 1 92 ? 11.358 -2.599 -7.745 1.00 75.12 92 PRO A CA 1
ATOM 695 C C . PRO A 1 92 ? 10.630 -3.906 -7.420 1.00 75.12 92 PRO A C 1
ATOM 697 O O . PRO A 1 92 ? 9.462 -3.879 -7.040 1.00 75.12 92 PRO A O 1
ATOM 700 N N . ARG A 1 93 ? 11.300 -5.063 -7.503 1.00 80.44 93 ARG A N 1
ATOM 701 C CA . ARG A 1 93 ? 10.685 -6.331 -7.089 1.00 80.44 93 ARG A CA 1
ATOM 702 C C . ARG A 1 93 ? 10.432 -6.344 -5.581 1.00 80.44 93 ARG A C 1
ATOM 704 O O . ARG A 1 93 ? 9.342 -6.723 -5.167 1.00 80.44 93 ARG A O 1
ATOM 711 N N . THR A 1 94 ? 11.392 -5.913 -4.763 1.00 83.62 94 THR A N 1
ATOM 712 C CA . THR A 1 94 ? 11.205 -5.845 -3.305 1.00 83.62 94 THR A CA 1
ATOM 713 C C . THR A 1 94 ? 10.160 -4.806 -2.905 1.00 83.62 94 THR A C 1
ATOM 715 O O . THR A 1 94 ? 9.358 -5.089 -2.022 1.00 83.62 94 THR A O 1
ATOM 718 N N . GLN A 1 95 ? 10.089 -3.658 -3.589 1.00 85.62 95 GLN A N 1
ATOM 719 C CA . GLN A 1 95 ? 9.032 -2.659 -3.383 1.00 85.62 95 GLN A CA 1
ATOM 720 C C . GLN A 1 95 ? 7.637 -3.223 -3.676 1.00 85.62 95 GLN A C 1
ATOM 722 O O . GLN A 1 95 ? 6.734 -3.075 -2.855 1.00 85.62 95 GLN A O 1
ATOM 727 N N . TYR A 1 96 ? 7.473 -3.918 -4.807 1.00 87.75 96 TYR A N 1
ATOM 728 C CA . TYR A 1 96 ? 6.199 -4.535 -5.179 1.00 87.75 96 TYR A CA 1
ATOM 729 C C . TYR A 1 96 ? 5.738 -5.568 -4.142 1.00 87.75 96 TYR A C 1
ATOM 731 O O . TYR A 1 96 ? 4.603 -5.530 -3.676 1.00 87.75 96 TYR A O 1
ATOM 739 N N . TRP A 1 97 ? 6.622 -6.478 -3.724 1.00 90.31 97 TRP A N 1
ATOM 740 C CA . TRP A 1 97 ? 6.261 -7.470 -2.707 1.00 90.31 97 TRP A CA 1
ATOM 741 C C . TRP A 1 97 ? 6.072 -6.847 -1.322 1.00 90.31 97 TRP A C 1
ATOM 743 O O . TRP A 1 97 ? 5.184 -7.272 -0.590 1.00 90.31 97 TRP A O 1
ATOM 753 N N . GLY A 1 98 ? 6.834 -5.806 -0.977 1.00 91.50 98 GLY A N 1
ATOM 754 C CA . GLY A 1 98 ? 6.638 -5.040 0.254 1.00 91.50 98 GLY A CA 1
ATOM 755 C C . GLY A 1 98 ? 5.256 -4.386 0.316 1.00 91.50 98 GLY A C 1
ATOM 756 O O . GLY A 1 98 ? 4.594 -4.442 1.351 1.00 91.50 98 GLY A O 1
ATOM 757 N N . MET A 1 99 ? 4.779 -3.832 -0.802 1.00 92.75 99 MET A N 1
ATOM 758 C CA . MET A 1 99 ? 3.416 -3.310 -0.940 1.00 92.75 99 MET A CA 1
ATOM 759 C C . MET A 1 99 ? 2.373 -4.407 -0.677 1.00 92.75 99 MET A C 1
ATOM 761 O O . MET A 1 99 ? 1.477 -4.218 0.139 1.00 92.75 99 MET A O 1
ATOM 765 N N . VAL A 1 100 ? 2.513 -5.575 -1.311 1.00 92.00 100 VAL A N 1
ATOM 766 C CA . VAL A 1 100 ? 1.577 -6.698 -1.119 1.00 92.00 100 VAL A CA 1
ATOM 767 C C . VAL A 1 100 ? 1.571 -7.183 0.335 1.00 92.00 100 VAL A C 1
ATOM 769 O O . VAL A 1 100 ? 0.507 -7.355 0.927 1.00 92.00 100 VAL A O 1
ATOM 772 N N . ILE A 1 101 ? 2.749 -7.378 0.933 1.00 94.88 101 ILE A N 1
ATOM 773 C CA . ILE A 1 101 ? 2.883 -7.866 2.312 1.00 94.88 101 ILE A CA 1
ATOM 774 C C . ILE A 1 101 ? 2.296 -6.861 3.305 1.00 94.88 101 ILE A C 1
ATOM 776 O O . ILE A 1 101 ? 1.580 -7.262 4.218 1.00 94.88 101 ILE A O 1
ATOM 780 N N . SER A 1 102 ? 2.558 -5.564 3.128 1.00 94.06 102 SER A N 1
ATOM 781 C CA . SER A 1 102 ? 2.011 -4.521 4.006 1.00 94.06 102 SER A CA 1
ATOM 782 C C . SER A 1 102 ? 0.488 -4.403 3.891 1.00 94.06 102 SER A C 1
ATOM 784 O O . SER A 1 102 ? -0.183 -4.297 4.916 1.00 94.06 102 SER A O 1
ATOM 786 N N . MET A 1 103 ? -0.078 -4.541 2.687 1.00 92.56 103 MET A N 1
ATOM 787 C CA . MET A 1 103 ? -1.530 -4.614 2.494 1.00 92.56 103 MET A CA 1
ATOM 788 C C . MET A 1 103 ? -2.145 -5.805 3.246 1.00 92.56 103 MET A C 1
ATOM 790 O O . MET A 1 103 ? -3.110 -5.645 3.998 1.00 92.56 103 MET A O 1
ATOM 794 N N . LEU A 1 104 ? -1.574 -7.004 3.080 1.00 93.56 104 LEU A N 1
ATOM 795 C CA . LEU A 1 104 ? -2.041 -8.214 3.764 1.00 93.56 104 LEU A CA 1
ATOM 796 C C . LEU A 1 104 ? -1.895 -8.100 5.286 1.00 93.56 104 LEU A C 1
ATOM 798 O O . LEU A 1 104 ? -2.810 -8.468 6.020 1.00 93.56 104 LEU A O 1
ATOM 802 N N . ALA A 1 105 ? -0.778 -7.547 5.765 1.00 93.06 105 ALA A N 1
ATOM 803 C CA . ALA A 1 105 ? -0.555 -7.290 7.182 1.00 93.06 105 ALA A CA 1
ATOM 804 C C . ALA A 1 105 ? -1.618 -6.343 7.753 1.00 93.06 105 ALA A C 1
ATOM 806 O O . ALA A 1 105 ? -2.185 -6.640 8.802 1.00 93.06 105 ALA A O 1
ATOM 807 N N . GLY A 1 106 ? -1.950 -5.261 7.039 1.00 91.12 106 GLY A N 1
ATOM 808 C CA . GLY A 1 106 ? -3.020 -4.341 7.425 1.00 91.12 106 GLY A CA 1
ATOM 809 C C . GLY A 1 106 ? -4.358 -5.053 7.620 1.00 91.12 106 GLY A C 1
ATOM 810 O O . GLY A 1 106 ? -4.991 -4.916 8.667 1.00 91.12 106 GLY A O 1
ATOM 811 N N . MET A 1 107 ? -4.744 -5.905 6.666 1.00 90.69 107 MET A N 1
ATOM 812 C CA . MET A 1 107 ? -5.976 -6.694 6.771 1.00 90.69 107 MET A CA 1
ATOM 813 C C . MET A 1 107 ? -5.944 -7.699 7.933 1.00 90.69 107 MET A C 1
ATOM 815 O O . MET A 1 107 ? -6.928 -7.819 8.659 1.00 90.69 107 MET A O 1
ATOM 819 N N . MET A 1 108 ? -4.820 -8.380 8.171 1.00 91.56 108 MET A N 1
ATOM 820 C CA . MET A 1 108 ? -4.686 -9.306 9.305 1.00 91.56 108 MET A CA 1
ATOM 821 C C . MET A 1 108 ? -4.777 -8.589 10.655 1.00 91.56 108 MET A C 1
ATOM 823 O O . MET A 1 108 ? -5.436 -9.079 11.572 1.00 91.56 108 MET A O 1
ATOM 827 N N . PHE A 1 109 ? -4.156 -7.416 10.782 1.00 89.75 109 PHE A N 1
ATOM 828 C CA . PHE A 1 109 ? -4.250 -6.599 11.989 1.00 89.75 109 PHE A CA 1
ATOM 829 C C . PHE A 1 109 ? -5.672 -6.091 12.234 1.00 89.75 109 PHE A C 1
ATOM 831 O O . PHE A 1 109 ? -6.114 -6.062 13.381 1.00 89.75 109 PHE A O 1
ATOM 838 N N . PHE A 1 110 ? -6.413 -5.751 11.177 1.00 87.50 110 PHE A N 1
ATOM 839 C CA . PHE A 1 110 ? -7.833 -5.426 11.290 1.00 87.50 110 PHE A CA 1
ATOM 840 C C . PHE A 1 110 ? -8.648 -6.614 11.815 1.00 87.50 110 PHE A C 1
ATOM 842 O O . PHE A 1 110 ? -9.349 -6.465 12.811 1.00 87.50 110 PHE A O 1
ATOM 849 N N . VAL A 1 111 ? -8.502 -7.800 11.212 1.00 87.50 111 VAL A N 1
ATOM 850 C CA . VAL A 1 111 ? -9.204 -9.023 11.650 1.00 87.50 111 VAL A CA 1
ATOM 851 C C . VAL A 1 111 ? -8.869 -9.363 13.104 1.00 87.50 111 VAL A C 1
ATOM 853 O O . VAL A 1 111 ? -9.769 -9.619 13.896 1.00 87.50 111 VAL A O 1
ATOM 856 N N . ARG A 1 112 ? -7.594 -9.278 13.498 1.00 84.56 112 ARG A N 1
ATOM 857 C CA . ARG A 1 112 ? -7.163 -9.465 14.894 1.00 84.56 112 ARG A CA 1
ATOM 858 C C . ARG A 1 112 ? -7.695 -8.388 15.844 1.00 84.56 112 ARG A C 1
ATOM 860 O O . ARG A 1 112 ? -7.733 -8.608 17.042 1.00 84.56 112 ARG A O 1
ATOM 867 N N . GLY A 1 113 ? -8.024 -7.200 15.348 1.00 77.00 113 GLY A N 1
ATOM 868 C CA . GLY A 1 113 ? -8.682 -6.167 16.144 1.00 77.00 113 GLY A CA 1
ATOM 869 C C . GLY A 1 113 ? -10.182 -6.415 16.340 1.00 77.00 113 GLY A C 1
ATOM 870 O O . GLY A 1 113 ? -10.778 -5.830 17.244 1.00 77.00 113 GLY A O 1
ATOM 871 N N . ILE A 1 114 ? -10.794 -7.235 15.482 1.00 79.88 114 ILE A N 1
ATOM 872 C CA . ILE A 1 114 ? -12.214 -7.595 15.552 1.00 79.88 114 ILE A CA 1
ATOM 873 C C . ILE A 1 114 ? -12.449 -8.765 16.515 1.00 79.88 114 ILE A C 1
ATOM 875 O O . ILE A 1 114 ? -13.395 -8.689 17.294 1.00 79.88 114 ILE A O 1
ATOM 879 N N . ILE A 1 115 ? -11.625 -9.818 16.418 1.00 74.69 115 ILE A N 1
ATOM 880 C CA . ILE A 1 115 ? -11.688 -11.048 17.237 1.00 74.69 115 ILE A CA 1
ATOM 881 C C . ILE A 1 115 ? -11.179 -10.769 18.652 1.00 74.69 115 ILE A C 1
ATOM 883 O O . ILE A 1 115 ? -11.854 -11.211 19.605 1.00 74.69 115 ILE A O 1
#

pLDDT: mean 79.86, std 12.84, range [47.0, 94.88]

Sequence (115 aa):
MTENFYANTMAGWAKSAEACAKLATAAMFLPVFYMKDVSGLPLQAALKGDHKGSFICCWAALILSIALSHTYQITALKLISTQGIYRIPLLPRTQYWGMVISMLAGMMFFVRGII

Radius of gyration: 17.76 Å; chains: 1; bounding box: 43×20×54 Å

Secondary structure (DSSP, 8-state):
-HHHHHHHHHHHHHHHHHHHHHHHHHHTTHHHHIIIIIS---GGGGGSTTS-HHHHHHHHHHHHHHHHHHHHHHHHHHHHHTTT-SS--HHHHHHHHHHHHHHHHHHHHHHHHH-

Foldseek 3Di:
DVLVVVLVVLVVLLVVLVVLLVVLVVCLCVVVCCQCPVVVHDSCVCVPVVAAPLNVLLNVLSVLLNVLSVVLNVVSVVVSVVPDDDDDDVVSVCSSVSSVVSNVSSVVSSVVRVD